Protein AF-A0A6D1ABX1-F1 (afdb_monomer_lite)

Secondary structure (DSSP, 8-state):
-HHHHHHHHTT--S---S--EETTEEGGGS-HHHHHHT-----SS----SS-HHHHHTTT-GGGHHHHHHHHHHTTTHHHHHHTT---

InterPro domains:
  IPR027417 P-loop containing nucleoside triphosphate hydrolase [G3DSA:3.40.50.300] (1-85)
  IPR027417 P-loop containing nucleoside triphosphate hydrolase [SSF52540] (1-71)

Radius of gyration: 17.38 Å; chains: 1; bounding box: 39×21×43 Å

Sequence (88 aa):
GKSTLLKLIKGDFDNYTGLYLINGINQKQINFEDLLNNTIYISSDIFIPNMKVIDFIIDNNKEKVNVLNQNIEKYGLINVINKANINM

Foldseek 3Di:
DVVVVVCVVLVVDPDDDDADDDVNHGPVPDPSVVVNVVDDDDDPPDDDDPDAPLCVVCVVDPVCSVVVVVVCVVVVCPVVCVVVVRDD

Structure (mmCIF, N/CA/C/O backbone):
data_AF-A0A6D1ABX1-F1
#
_entry.id   AF-A0A6D1ABX1-F1
#
loop_
_atom_site.group_PDB
_atom_site.id
_atom_site.type_symbol
_atom_site.label_atom_id
_atom_site.label_alt_id
_atom_site.label_comp_id
_atom_site.label_asym_id
_atom_site.label_entity_id
_atom_site.label_seq_id
_atom_site.pdbx_PDB_ins_code
_atom_site.Cartn_x
_atom_site.Cartn_y
_atom_site.Cartn_z
_atom_site.occupancy
_atom_site.B_iso_or_equiv
_atom_site.auth_seq_id
_atom_site.auth_comp_id
_atom_site.auth_asym_id
_atom_site.auth_atom_id
_atom_site.pdbx_PDB_model_num
ATOM 1 N N . GLY A 1 1 ? -19.422 -6.137 0.156 1.00 79.31 1 GLY A N 1
ATOM 2 C CA . GLY A 1 1 ? -18.907 -7.147 1.099 1.00 79.31 1 GLY A CA 1
ATOM 3 C C . GLY A 1 1 ? -17.436 -6.913 1.369 1.00 79.31 1 GLY A C 1
ATOM 4 O O . GLY A 1 1 ? -17.109 -6.050 2.166 1.00 79.31 1 GLY A O 1
ATOM 5 N N . LYS A 1 2 ? -16.549 -7.619 0.657 1.00 90.12 2 LYS A N 1
ATOM 6 C CA . LYS A 1 2 ? -15.088 -7.562 0.867 1.00 90.12 2 LYS A CA 1
ATOM 7 C C . LYS A 1 2 ? -14.477 -6.167 0.649 1.00 90.12 2 LYS A C 1
ATOM 9 O O . LYS A 1 2 ? -13.766 -5.668 1.507 1.00 90.12 2 LYS A O 1
ATOM 14 N N . SER A 1 3 ? -14.818 -5.508 -0.459 1.00 87.38 3 SER A N 1
ATOM 15 C CA . SER A 1 3 ? -14.371 -4.138 -0.753 1.00 87.38 3 SER A CA 1
ATOM 16 C C . SER A 1 3 ? -14.880 -3.118 0.269 1.00 87.38 3 SER A C 1
ATOM 18 O O . SER A 1 3 ? -14.148 -2.220 0.662 1.00 87.38 3 SER A O 1
ATOM 20 N N . THR A 1 4 ? -16.116 -3.280 0.744 1.00 88.38 4 THR A N 1
ATOM 21 C CA . THR A 1 4 ? -16.710 -2.446 1.800 1.00 88.38 4 THR A CA 1
ATOM 22 C C . THR A 1 4 ? -15.933 -2.558 3.111 1.00 88.38 4 THR A C 1
ATOM 24 O O . THR A 1 4 ? -15.677 -1.547 3.750 1.00 88.38 4 THR A O 1
ATOM 27 N N . LEU A 1 5 ? -15.511 -3.771 3.484 1.00 89.12 5 LEU A N 1
ATOM 28 C CA . LEU A 1 5 ? -14.684 -3.996 4.670 1.00 89.12 5 LEU A CA 1
ATOM 29 C C . LEU A 1 5 ? -13.301 -3.343 4.535 1.00 89.12 5 LEU A C 1
ATOM 31 O O . LEU A 1 5 ? -12.831 -2.721 5.477 1.00 89.12 5 LEU A O 1
ATOM 35 N N . LEU A 1 6 ? -12.665 -3.426 3.362 1.00 88.44 6 LEU A N 1
ATOM 36 C CA . LEU A 1 6 ? -11.386 -2.744 3.125 1.00 88.44 6 LEU A CA 1
ATOM 37 C C . LEU A 1 6 ? -11.523 -1.221 3.205 1.00 88.44 6 LEU A C 1
ATOM 39 O O . LEU A 1 6 ?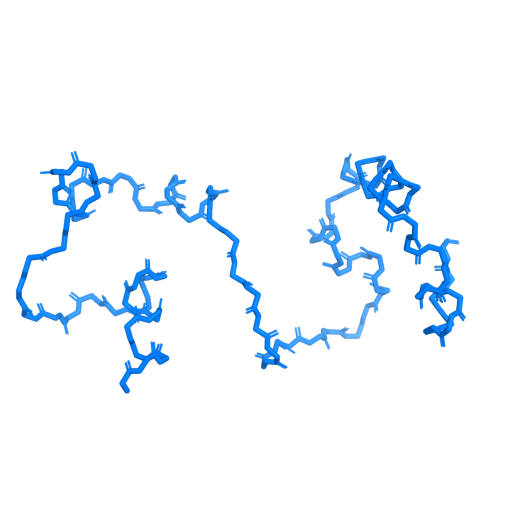 -10.672 -0.572 3.798 1.00 88.44 6 LEU A O 1
ATOM 43 N N . LYS A 1 7 ? -12.612 -0.662 2.669 1.00 85.75 7 LYS A N 1
ATOM 44 C CA . LYS A 1 7 ? -12.931 0.767 2.798 1.00 85.75 7 LYS A CA 1
ATOM 45 C C . LYS A 1 7 ? -13.160 1.180 4.253 1.00 85.75 7 LYS A C 1
ATOM 47 O O . LYS A 1 7 ? -12.728 2.254 4.642 1.00 85.75 7 LYS A O 1
ATOM 52 N N . LEU A 1 8 ? -13.765 0.314 5.069 1.00 87.81 8 LEU A N 1
ATOM 53 C CA . LEU A 1 8 ? -13.889 0.532 6.512 1.00 87.81 8 LEU A CA 1
ATOM 54 C C . LEU A 1 8 ? -12.516 0.548 7.206 1.00 87.81 8 LEU A C 1
ATOM 56 O O . LEU A 1 8 ? -12.249 1.445 7.993 1.00 87.81 8 LEU A O 1
ATOM 60 N N . ILE A 1 9 ? -11.632 -0.403 6.887 1.00 87.50 9 ILE A N 1
ATOM 61 C CA . ILE A 1 9 ? -10.271 -0.478 7.455 1.00 87.50 9 ILE A CA 1
ATOM 62 C C . ILE A 1 9 ? -9.422 0.727 7.019 1.00 87.50 9 ILE A C 1
ATOM 64 O O . ILE A 1 9 ? -8.688 1.290 7.823 1.00 87.50 9 ILE A O 1
ATOM 68 N N . LYS A 1 10 ? -9.566 1.153 5.760 1.00 84.50 10 LYS A N 1
ATOM 69 C CA . LYS A 1 10 ? -8.965 2.374 5.203 1.00 84.50 10 LYS A CA 1
ATOM 70 C C . LYS A 1 10 ? -9.579 3.662 5.779 1.00 84.50 10 LYS A C 1
ATOM 72 O O . LYS A 1 10 ? -9.048 4.731 5.524 1.00 84.50 10 LYS A O 1
ATOM 77 N N . GLY A 1 11 ? -10.679 3.563 6.531 1.00 81.81 11 GLY A N 1
ATOM 78 C CA . GLY A 1 11 ? -11.438 4.672 7.121 1.00 81.81 11 GLY A CA 1
ATOM 79 C C . GLY A 1 11 ? -12.116 5.604 6.123 1.00 81.81 11 GLY A C 1
ATOM 80 O O . GLY A 1 11 ? -12.295 6.780 6.401 1.00 81.81 11 GLY A O 1
ATOM 81 N N . ASP A 1 12 ? -12.574 5.067 4.993 1.00 82.88 12 ASP A N 1
ATOM 82 C CA . ASP A 1 12 ? -13.490 5.775 4.089 1.00 82.88 12 ASP A CA 1
ATOM 83 C C . ASP A 1 12 ? -14.934 5.837 4.664 1.00 82.88 12 ASP A C 1
ATOM 85 O O . ASP A 1 12 ? -15.835 6.385 4.028 1.00 82.88 12 ASP A O 1
ATOM 89 N N . PHE A 1 13 ? -15.187 5.241 5.842 1.00 83.62 13 PHE A N 1
ATOM 90 C CA . PHE A 1 13 ? -16.490 5.211 6.514 1.00 83.62 13 PHE A CA 1
ATOM 91 C C . PHE A 1 13 ? -16.381 5.514 8.014 1.00 83.62 13 PHE A C 1
ATOM 93 O O . PHE A 1 13 ? -15.827 4.716 8.768 1.00 83.62 13 PHE A O 1
ATOM 100 N N . ASP A 1 14 ? -17.052 6.575 8.463 1.00 75.50 14 ASP A N 1
ATOM 101 C CA . ASP A 1 14 ? -17.138 6.924 9.893 1.00 75.50 14 ASP A CA 1
ATOM 102 C C . ASP A 1 14 ? -18.389 6.355 10.584 1.00 75.50 14 ASP A C 1
ATOM 104 O O . ASP A 1 14 ? -18.429 6.153 11.802 1.00 75.50 14 ASP A O 1
ATOM 108 N N . ASN A 1 15 ? -19.418 6.049 9.790 1.00 80.38 15 ASN A N 1
ATOM 109 C CA . ASN A 1 15 ? -20.738 5.645 10.263 1.00 80.38 15 ASN A CA 1
ATOM 110 C C . ASN A 1 15 ? -20.941 4.138 10.096 1.00 80.38 15 ASN A C 1
ATOM 112 O O . ASN A 1 15 ? -21.537 3.671 9.126 1.00 80.38 15 ASN A O 1
ATOM 116 N N . TYR A 1 16 ? -20.445 3.375 11.064 1.00 87.19 16 TYR A N 1
ATOM 117 C CA . TYR A 1 16 ? -20.657 1.935 11.166 1.00 87.19 16 TYR A CA 1
ATOM 118 C C . TYR A 1 16 ? -21.086 1.550 12.583 1.00 87.19 16 TYR A C 1
ATOM 120 O O . TYR A 1 16 ? -20.760 2.218 13.566 1.00 87.19 16 TYR A O 1
ATOM 128 N N . THR A 1 17 ? -21.817 0.445 12.689 1.00 88.44 17 THR A N 1
ATOM 129 C CA . THR A 1 17 ? -22.193 -0.164 13.968 1.00 88.44 17 THR A CA 1
ATOM 130 C C . THR A 1 17 ? -21.249 -1.314 14.295 1.00 88.44 17 THR A C 1
ATOM 132 O O . THR A 1 17 ? -20.956 -2.131 13.423 1.00 88.44 17 THR A O 1
ATOM 135 N N . GLY A 1 18 ? -20.818 -1.414 15.553 1.00 88.56 18 GLY A N 1
ATOM 136 C CA . GLY A 1 18 ? -19.936 -2.480 16.034 1.00 88.56 18 GLY A CA 1
ATOM 137 C C . GLY A 1 18 ? -18.621 -1.956 16.607 1.00 88.56 18 GLY A C 1
ATOM 138 O O . GLY A 1 18 ? -18.454 -0.756 16.816 1.00 88.56 18 GLY A O 1
ATOM 139 N N . LEU A 1 19 ? -17.698 -2.879 16.883 1.00 89.56 19 LEU A N 1
ATOM 140 C CA . LEU A 1 19 ? -16.403 -2.591 17.492 1.00 89.56 19 LEU A CA 1
ATOM 141 C C . LEU A 1 19 ? -15.274 -2.926 16.514 1.00 89.56 19 LEU A C 1
ATOM 143 O O . LEU A 1 19 ? -15.152 -4.065 16.070 1.00 89.56 19 LEU A O 1
ATOM 147 N N . TYR A 1 20 ? -14.440 -1.933 16.213 1.00 88.88 20 TYR A N 1
ATOM 148 C CA . TYR A 1 20 ? -13.222 -2.087 15.425 1.00 88.88 20 TYR A CA 1
ATOM 149 C C . TYR A 1 20 ? -12.021 -1.799 16.326 1.00 88.88 20 TYR A C 1
ATOM 151 O O . TYR A 1 20 ? -11.842 -0.675 16.796 1.00 88.88 20 TYR A O 1
ATOM 159 N N . LEU A 1 21 ? -11.228 -2.839 16.594 1.00 90.94 21 LEU A N 1
ATOM 160 C CA . LEU A 1 21 ? -10.027 -2.755 17.416 1.00 90.94 21 LEU A CA 1
ATOM 161 C C . LEU A 1 21 ? -8.775 -2.967 16.565 1.00 90.94 21 LEU A C 1
ATOM 163 O O . LEU A 1 21 ? -8.722 -3.897 15.760 1.00 90.94 21 LEU A O 1
ATOM 167 N N . ILE A 1 22 ? -7.745 -2.166 16.812 1.00 88.88 22 ILE A N 1
ATOM 168 C CA . ILE A 1 22 ? -6.380 -2.400 16.339 1.00 88.88 22 ILE A CA 1
ATOM 169 C C . ILE A 1 22 ? -5.539 -2.633 17.589 1.00 88.88 22 ILE A C 1
ATOM 171 O O . ILE A 1 22 ? -5.494 -1.784 18.476 1.00 88.88 22 ILE A O 1
ATOM 175 N N . ASN A 1 23 ? -4.924 -3.813 17.704 1.00 90.19 23 ASN A N 1
ATOM 176 C CA . ASN A 1 23 ? -4.170 -4.220 18.898 1.00 90.19 23 ASN A CA 1
ATOM 177 C C . ASN A 1 23 ? -4.966 -4.070 20.212 1.00 90.19 23 ASN A C 1
ATOM 179 O O . ASN A 1 23 ? -4.425 -3.683 21.241 1.00 90.19 23 ASN A O 1
ATOM 183 N N . GLY A 1 24 ? -6.275 -4.342 20.171 1.00 93.12 24 GLY A N 1
ATOM 184 C CA . GLY A 1 24 ? -7.168 -4.220 21.330 1.00 93.12 24 GLY A CA 1
ATOM 185 C C . GLY A 1 24 ? -7.631 -2.793 21.651 1.00 93.12 24 GLY A C 1
ATOM 186 O O . GLY A 1 24 ? -8.517 -2.628 22.485 1.00 93.12 24 GLY A O 1
ATOM 187 N N . ILE A 1 25 ? -7.098 -1.774 20.973 1.00 91.94 25 ILE A N 1
ATOM 188 C CA . ILE A 1 25 ? -7.485 -0.369 21.141 1.00 91.94 25 ILE A CA 1
ATOM 189 C C . ILE A 1 25 ? -8.551 -0.0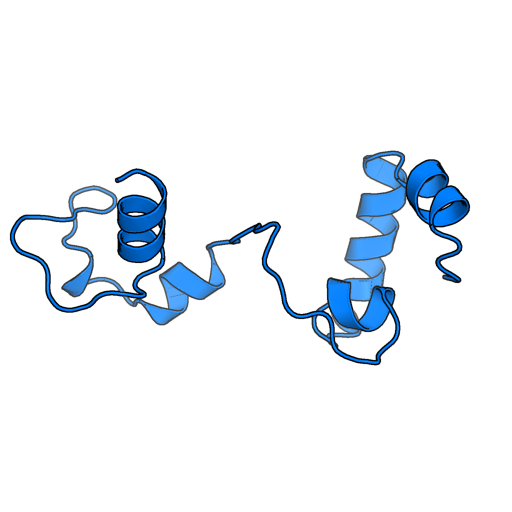25 20.105 1.00 91.94 25 ILE A C 1
ATOM 191 O O . ILE A 1 25 ? -8.436 -0.410 18.941 1.00 91.94 25 ILE A O 1
ATOM 195 N N . ASN A 1 26 ? -9.597 0.695 20.508 1.00 89.75 26 ASN A N 1
ATOM 196 C CA . ASN A 1 26 ? -10.629 1.134 19.574 1.00 89.75 26 ASN A CA 1
ATOM 197 C C . ASN A 1 26 ? -10.015 2.069 18.526 1.00 89.75 26 ASN A C 1
ATOM 199 O O . ASN A 1 26 ? -9.348 3.034 18.893 1.00 89.75 26 ASN A O 1
ATOM 203 N N . GLN A 1 27 ? -10.258 1.818 17.236 1.00 87.25 27 GLN A N 1
ATOM 204 C CA . GLN A 1 27 ? -9.693 2.644 16.164 1.00 87.25 27 GLN A CA 1
ATOM 205 C C . GLN A 1 27 ? -10.033 4.133 16.326 1.00 87.25 27 GLN A C 1
ATOM 207 O O . GLN A 1 27 ? -9.192 4.971 16.018 1.00 87.25 27 GLN A O 1
ATOM 212 N N . LYS A 1 28 ? -11.199 4.472 16.894 1.00 85.38 28 LYS A N 1
ATOM 213 C CA . LYS A 1 28 ? -11.603 5.868 17.140 1.00 85.38 28 LYS A CA 1
ATOM 214 C C . LYS A 1 28 ? -10.724 6.594 18.168 1.00 85.38 28 LYS A C 1
ATOM 216 O O . LYS A 1 28 ? -10.841 7.804 18.316 1.00 85.38 28 LYS A O 1
ATOM 221 N N . GLN A 1 29 ? -9.895 5.861 18.913 1.00 89.12 29 GLN A N 1
ATOM 222 C CA . GLN A 1 29 ? -8.952 6.388 19.907 1.00 89.12 29 GLN A CA 1
ATOM 223 C C . GLN A 1 29 ? -7.515 6.472 19.373 1.00 89.12 29 GLN A C 1
ATOM 225 O O . GLN A 1 29 ? -6.637 6.985 20.062 1.00 89.12 29 GLN A O 1
ATOM 230 N N . ILE A 1 30 ? -7.258 5.941 18.178 1.00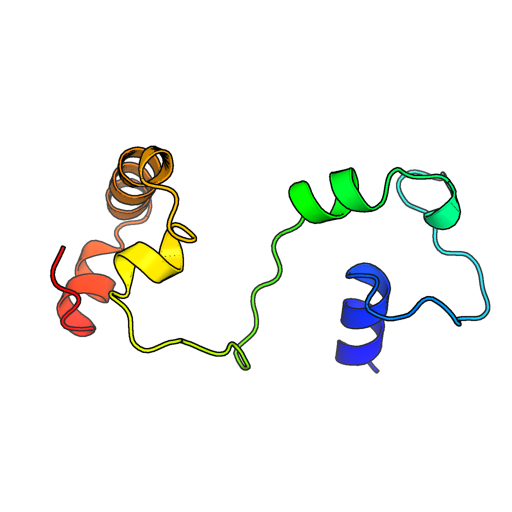 88.12 30 ILE A N 1
ATOM 231 C CA . ILE A 1 30 ? -5.939 5.945 17.549 1.00 88.12 30 ILE A CA 1
ATOM 232 C C . ILE A 1 30 ? -5.803 7.220 16.717 1.00 88.12 30 ILE A C 1
ATOM 234 O O . ILE A 1 30 ? -6.784 7.693 16.142 1.00 88.12 30 ILE A O 1
ATOM 238 N N . ASN A 1 31 ? -4.587 7.768 16.623 1.00 88.00 31 ASN A N 1
ATOM 239 C CA . ASN A 1 31 ? -4.307 8.816 15.650 1.00 88.00 31 ASN A CA 1
ATOM 240 C C . ASN A 1 31 ? -4.481 8.244 14.237 1.00 88.00 31 ASN A C 1
ATOM 242 O O . ASN A 1 31 ? -3.655 7.471 13.746 1.00 88.00 31 ASN A O 1
ATOM 246 N N . PHE A 1 32 ? -5.597 8.595 13.608 1.00 82.44 32 PHE A N 1
ATOM 247 C CA . PHE A 1 32 ? -5.971 8.028 12.326 1.00 82.44 32 PHE A CA 1
ATOM 248 C C . PHE A 1 32 ? -5.031 8.469 11.197 1.00 82.44 32 PHE A C 1
ATOM 250 O O . PHE A 1 32 ? -4.749 7.683 10.297 1.00 82.44 32 PHE A O 1
ATOM 257 N N . GLU A 1 33 ? -4.479 9.679 11.284 1.00 86.69 33 GLU A N 1
ATOM 258 C CA . GLU A 1 33 ? -3.486 10.173 10.329 1.00 86.69 33 GLU A CA 1
ATOM 259 C C . GLU A 1 33 ? -2.202 9.335 10.386 1.00 86.69 33 GLU A C 1
ATOM 261 O O . GLU A 1 33 ? -1.715 8.877 9.354 1.00 86.69 33 GLU A O 1
ATOM 266 N N . ASP A 1 34 ? -1.716 9.023 11.591 1.00 88.75 34 ASP A N 1
ATOM 267 C CA . ASP A 1 34 ? -0.560 8.135 11.767 1.00 88.75 34 ASP A CA 1
ATOM 268 C C . ASP A 1 34 ? -0.840 6.731 11.222 1.00 88.75 34 ASP A C 1
ATOM 270 O O . ASP A 1 34 ? 0.020 6.134 10.572 1.00 88.75 34 ASP A O 1
ATOM 274 N N . LEU A 1 35 ? -2.042 6.192 11.445 1.00 87.50 35 LEU A N 1
ATOM 275 C CA . LEU A 1 35 ? -2.428 4.890 10.899 1.00 87.50 35 LEU A CA 1
ATOM 276 C C . LEU A 1 35 ? -2.387 4.895 9.364 1.00 87.50 35 LEU A C 1
ATOM 278 O O . LEU A 1 35 ? -1.840 3.965 8.765 1.00 87.50 35 LEU A O 1
ATOM 282 N N . LEU A 1 36 ? -2.942 5.932 8.734 1.00 85.88 36 LEU A N 1
ATOM 283 C CA . LEU A 1 36 ? -2.948 6.071 7.279 1.00 85.88 36 LEU A CA 1
ATOM 284 C C . LEU A 1 36 ? -1.538 6.249 6.714 1.00 85.88 36 LEU A C 1
ATOM 286 O O . LEU A 1 36 ? -1.197 5.584 5.740 1.00 85.88 36 LEU A O 1
ATOM 290 N N . ASN A 1 37 ? -0.692 7.050 7.363 1.00 87.62 37 ASN A N 1
ATOM 291 C CA . ASN A 1 37 ? 0.706 7.238 6.964 1.00 87.62 37 ASN A CA 1
ATOM 292 C C . ASN A 1 37 ? 1.523 5.935 7.010 1.00 87.62 37 ASN A C 1
ATOM 294 O O . ASN A 1 37 ? 2.518 5.798 6.298 1.00 87.62 37 ASN A O 1
ATOM 298 N N . ASN A 1 38 ? 1.089 4.962 7.816 1.00 88.38 38 ASN A N 1
ATOM 299 C CA . ASN A 1 38 ? 1.710 3.643 7.936 1.00 88.38 38 ASN A CA 1
ATOM 300 C C . ASN A 1 38 ? 0.969 2.538 7.157 1.00 88.38 38 ASN A C 1
ATOM 302 O O . ASN A 1 38 ? 1.349 1.368 7.240 1.00 88.38 38 ASN A O 1
ATOM 306 N N . THR A 1 39 ? -0.068 2.881 6.388 1.00 87.88 39 THR A N 1
ATOM 307 C CA . THR A 1 39 ? -0.882 1.922 5.631 1.00 87.88 39 THR A CA 1
ATOM 308 C C . THR A 1 39 ? -0.792 2.202 4.134 1.00 87.88 39 THR A C 1
ATOM 310 O O . THR A 1 39 ? -1.043 3.309 3.675 1.00 87.88 39 THR A O 1
ATOM 313 N N . ILE A 1 40 ? -0.497 1.172 3.336 1.00 88.75 40 ILE A N 1
ATOM 314 C CA . ILE A 1 40 ? -0.486 1.271 1.870 1.00 88.75 40 ILE A CA 1
ATOM 315 C C . ILE A 1 40 ? -1.735 0.593 1.310 1.00 88.75 40 ILE A C 1
ATOM 317 O O . ILE A 1 40 ? -2.024 -0.562 1.627 1.00 88.75 40 ILE A O 1
ATOM 321 N N . TYR A 1 41 ? -2.452 1.295 0.433 1.00 86.12 41 TYR A N 1
ATOM 322 C CA . TYR A 1 41 ? -3.599 0.759 -0.293 1.00 86.12 41 TYR A CA 1
ATOM 323 C C . TYR A 1 41 ? -3.278 0.625 -1.783 1.00 86.12 41 TYR A C 1
ATOM 325 O O . TYR A 1 41 ? -3.049 1.618 -2.467 1.00 86.12 41 TYR A O 1
ATOM 333 N N . ILE A 1 42 ? -3.285 -0.609 -2.290 1.00 87.00 42 ILE A N 1
ATOM 334 C CA . ILE A 1 42 ? -3.060 -0.914 -3.707 1.00 87.00 42 ILE A CA 1
ATOM 335 C C . ILE A 1 42 ? -4.399 -1.317 -4.323 1.00 87.00 42 ILE A C 1
ATOM 337 O O . ILE A 1 42 ? -5.020 -2.291 -3.901 1.00 87.00 42 ILE A O 1
ATOM 341 N N . SER A 1 43 ? -4.838 -0.563 -5.327 1.00 84.38 43 SER A N 1
ATOM 342 C CA . SER A 1 43 ? -6.091 -0.778 -6.052 1.00 84.38 43 SER A CA 1
ATOM 343 C C . SER A 1 43 ? -5.825 -0.826 -7.552 1.00 84.38 43 SER A C 1
ATOM 345 O O . SER A 1 43 ? -4.878 -0.221 -8.042 1.00 84.38 43 SER A O 1
ATOM 347 N N . SER A 1 44 ? -6.672 -1.530 -8.298 1.00 83.50 44 SER A N 1
ATOM 348 C CA . SER A 1 44 ? -6.691 -1.449 -9.763 1.00 83.50 44 SER A CA 1
ATOM 349 C C . SER A 1 44 ? -7.414 -0.197 -10.273 1.00 83.50 44 SER A C 1
ATOM 351 O O . SER A 1 44 ? -7.247 0.177 -11.425 1.00 83.50 44 SER A O 1
ATOM 353 N N . ASP A 1 45 ? -8.224 0.435 -9.422 1.00 84.06 45 ASP A N 1
ATOM 354 C CA . ASP A 1 45 ? -9.054 1.605 -9.736 1.00 84.06 45 ASP A CA 1
ATOM 355 C C . ASP A 1 45 ? -8.379 2.901 -9.255 1.00 84.06 45 ASP A C 1
ATOM 357 O O . ASP A 1 45 ? -8.923 3.652 -8.446 1.00 84.06 45 ASP A O 1
ATOM 361 N N . ILE A 1 46 ? -7.115 3.091 -9.640 1.00 85.88 46 ILE A N 1
ATOM 362 C CA . ILE A 1 46 ? -6.327 4.270 -9.262 1.00 85.88 46 ILE A CA 1
ATOM 363 C C . ILE A 1 46 ? -6.363 5.280 -10.408 1.00 85.88 46 ILE A C 1
ATOM 365 O O . ILE A 1 46 ? -6.123 4.936 -11.565 1.00 85.88 46 ILE A O 1
ATOM 369 N N . PHE A 1 47 ? -6.616 6.545 -10.074 1.00 88.56 47 PHE A N 1
ATOM 370 C CA . PHE A 1 47 ? -6.460 7.648 -11.011 1.00 88.56 47 PHE A CA 1
ATOM 371 C C . PHE A 1 47 ? -4.973 7.938 -11.238 1.00 88.56 47 PHE A C 1
ATOM 373 O O . PHE A 1 47 ? -4.255 8.279 -10.299 1.00 88.56 47 PHE A O 1
ATOM 380 N N . ILE A 1 48 ? -4.527 7.829 -12.490 1.00 87.50 48 ILE A N 1
ATOM 381 C CA . ILE A 1 48 ? -3.165 8.176 -12.898 1.00 87.50 48 ILE A CA 1
ATOM 382 C C . ILE A 1 48 ? -3.225 9.528 -13.628 1.00 87.50 48 ILE A C 1
ATOM 384 O O . ILE A 1 48 ? -3.735 9.588 -14.750 1.00 87.50 48 ILE A O 1
ATOM 388 N N . PRO A 1 49 ? -2.755 10.625 -13.011 1.00 89.62 49 PRO A N 1
ATOM 389 C CA . PRO A 1 49 ? -2.705 11.933 -13.656 1.00 89.62 49 PRO A CA 1
ATOM 390 C C . PRO A 1 49 ? -1.713 11.954 -14.828 1.00 89.62 49 PRO A C 1
ATOM 392 O O . PRO A 1 49 ? -0.821 11.113 -14.927 1.00 89.62 49 PRO A O 1
ATOM 395 N N . ASN A 1 50 ? -1.832 12.959 -15.702 1.00 90.94 50 ASN A N 1
ATOM 396 C CA . ASN A 1 50 ? -0.890 13.182 -16.802 1.00 90.94 50 ASN A CA 1
ATOM 397 C C . ASN A 1 50 ? 0.465 13.701 -16.277 1.00 90.94 50 ASN A C 1
ATOM 399 O O . ASN A 1 50 ? 0.749 14.898 -16.321 1.00 90.94 50 ASN A O 1
ATOM 403 N N . MET A 1 51 ? 1.276 12.796 -15.736 1.00 91.81 51 MET A N 1
ATOM 404 C CA . MET A 1 51 ? 2.623 13.037 -15.216 1.00 91.81 51 MET A CA 1
ATOM 405 C C . MET A 1 51 ? 3.539 11.853 -15.543 1.00 91.81 51 MET A C 1
ATOM 407 O O . MET A 1 51 ? 3.087 10.825 -16.053 1.00 91.81 51 MET A O 1
ATOM 411 N N . LYS A 1 52 ? 4.838 11.974 -15.251 1.00 89.06 52 LYS A N 1
ATOM 412 C CA . LYS A 1 52 ? 5.759 10.846 -15.425 1.00 89.06 52 LYS A CA 1
ATOM 413 C C . LYS A 1 52 ? 5.404 9.732 -14.443 1.00 89.06 52 LYS A C 1
ATOM 415 O O . LYS A 1 52 ? 5.091 9.989 -13.285 1.00 89.06 52 LYS A O 1
ATOM 420 N N . VAL A 1 53 ? 5.535 8.486 -14.891 1.00 89.06 53 VAL A N 1
ATOM 421 C CA . VAL A 1 53 ? 5.236 7.306 -14.064 1.00 89.06 53 VAL A CA 1
ATOM 422 C C . VAL A 1 53 ? 6.099 7.269 -12.799 1.00 89.06 53 VAL A C 1
ATOM 424 O O . VAL A 1 53 ? 5.604 6.918 -11.735 1.00 89.06 53 VAL A O 1
ATOM 427 N N . ILE A 1 54 ? 7.364 7.687 -12.888 1.00 89.38 54 ILE A N 1
ATOM 428 C CA . ILE A 1 54 ? 8.248 7.7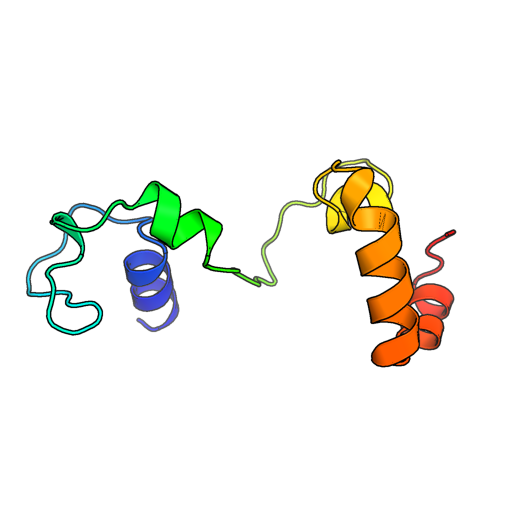78 -11.717 1.00 89.38 54 ILE A CA 1
ATOM 429 C C . ILE A 1 54 ? 7.725 8.796 -10.713 1.00 89.38 54 ILE A C 1
ATOM 431 O O . ILE A 1 54 ? 7.609 8.458 -9.540 1.00 89.38 54 ILE A O 1
ATOM 435 N N . ASP A 1 55 ? 7.369 9.998 -11.177 1.00 91.06 55 ASP A N 1
ATOM 436 C CA . ASP A 1 55 ? 6.835 11.061 -10.322 1.00 91.06 55 ASP A CA 1
ATOM 437 C C . ASP A 1 55 ? 5.551 10.599 -9.618 1.00 91.06 55 ASP A C 1
ATOM 439 O O . ASP A 1 55 ? 5.357 10.889 -8.441 1.00 91.06 55 ASP A O 1
ATOM 443 N N . PHE A 1 56 ? 4.721 9.805 -10.298 1.00 91.69 56 PHE A N 1
ATOM 444 C CA . PHE A 1 56 ? 3.540 9.187 -9.702 1.00 91.69 56 PHE A CA 1
ATOM 445 C C . PHE A 1 56 ? 3.891 8.144 -8.627 1.00 91.69 56 PHE A C 1
ATOM 447 O O . PHE A 1 56 ? 3.340 8.179 -7.531 1.00 91.69 56 PHE A O 1
ATOM 454 N N . ILE A 1 57 ? 4.831 7.232 -8.904 1.00 90.38 57 ILE A N 1
ATOM 455 C CA . ILE A 1 57 ? 5.240 6.172 -7.961 1.00 90.38 57 ILE A CA 1
ATOM 456 C C . ILE A 1 57 ? 5.856 6.757 -6.685 1.00 90.38 57 ILE A C 1
ATOM 458 O O . ILE A 1 57 ? 5.615 6.244 -5.591 1.00 90.38 57 ILE A O 1
ATOM 462 N N . ILE A 1 58 ? 6.663 7.813 -6.811 1.00 92.69 58 ILE A N 1
ATOM 463 C CA . ILE A 1 58 ? 7.297 8.470 -5.660 1.00 92.69 58 ILE A CA 1
ATOM 464 C C . ILE A 1 58 ? 6.377 9.483 -4.971 1.00 92.69 58 ILE A C 1
ATOM 466 O O . ILE A 1 58 ? 6.816 10.122 -4.015 1.00 92.69 58 ILE A O 1
ATOM 470 N N . ASP A 1 59 ? 5.135 9.642 -5.440 1.00 90.50 59 ASP A N 1
ATOM 471 C CA . ASP A 1 59 ? 4.183 10.650 -4.961 1.00 90.50 59 ASP A CA 1
ATOM 472 C C . ASP A 1 59 ? 4.793 12.066 -4.970 1.00 90.50 59 ASP A C 1
ATOM 474 O O . ASP A 1 59 ? 4.764 12.813 -3.994 1.00 90.50 59 ASP A O 1
ATOM 478 N N . ASN A 1 60 ? 5.481 12.389 -6.070 1.00 90.06 60 ASN A N 1
ATOM 479 C CA . ASN A 1 60 ? 6.234 13.625 -6.294 1.00 90.06 60 ASN A CA 1
ATOM 480 C C . ASN A 1 60 ? 7.314 13.938 -5.226 1.00 90.06 60 ASN A C 1
ATOM 482 O O . ASN A 1 60 ? 7.855 15.046 -5.178 1.00 90.06 60 ASN A O 1
ATOM 486 N N . ASN A 1 61 ? 7.673 12.965 -4.381 1.00 93.31 61 ASN A N 1
ATOM 487 C CA . ASN A 1 61 ? 8.719 13.098 -3.376 1.00 93.31 61 ASN A CA 1
ATOM 488 C C . ASN A 1 61 ? 10.074 12.627 -3.931 1.00 93.31 61 ASN A C 1
ATOM 490 O O . ASN A 1 61 ? 10.389 11.435 -3.963 1.00 93.31 61 ASN A O 1
ATOM 494 N N . LYS A 1 62 ? 10.915 13.594 -4.311 1.00 91.31 62 LYS A N 1
ATOM 495 C CA . LYS A 1 62 ? 12.242 13.348 -4.899 1.00 91.31 62 LYS A CA 1
ATOM 496 C C . LYS A 1 62 ? 13.212 12.605 -3.977 1.00 91.31 62 LYS A C 1
ATOM 498 O O . LYS A 1 62 ? 14.109 11.931 -4.476 1.00 91.31 62 LYS A O 1
ATOM 503 N N . GLU A 1 63 ? 13.030 12.666 -2.659 1.00 92.69 63 GLU A N 1
ATOM 504 C CA . GLU A 1 63 ? 13.877 11.933 -1.706 1.00 92.69 63 GLU A CA 1
ATOM 505 C C . GLU A 1 63 ? 13.677 10.413 -1.827 1.00 92.69 63 GLU A C 1
ATOM 507 O O . GLU A 1 63 ? 14.587 9.631 -1.543 1.00 92.69 63 GLU A O 1
ATOM 512 N N . LYS A 1 64 ? 12.513 9.978 -2.330 1.00 93.31 64 LYS A N 1
ATOM 513 C CA . LYS A 1 64 ? 12.181 8.560 -2.524 1.00 93.31 64 LYS A CA 1
ATOM 514 C C . LYS A 1 64 ? 12.756 7.958 -3.808 1.00 93.31 64 LYS A C 1
ATOM 516 O O . LYS A 1 64 ? 12.683 6.742 -3.966 1.00 93.31 64 LYS A O 1
ATOM 521 N N . VAL A 1 65 ? 13.364 8.745 -4.702 1.00 93.00 65 VAL A N 1
ATOM 522 C CA . VAL A 1 65 ? 13.942 8.231 -5.964 1.00 93.00 65 VAL A CA 1
ATOM 523 C C . VAL A 1 65 ? 15.023 7.184 -5.694 1.00 93.00 65 VAL A C 1
ATOM 525 O O . VAL A 1 65 ? 15.025 6.119 -6.306 1.00 93.00 65 VAL A O 1
ATOM 528 N N . ASN A 1 66 ? 15.898 7.437 -4.719 1.00 92.94 66 ASN A N 1
ATOM 529 C CA . ASN A 1 66 ? 16.947 6.485 -4.351 1.00 92.94 66 ASN A CA 1
ATOM 530 C C . ASN A 1 66 ? 16.357 5.171 -3.820 1.00 92.94 66 ASN A C 1
ATOM 532 O O . ASN A 1 66 ? 16.817 4.092 -4.187 1.00 92.94 66 ASN A O 1
ATOM 536 N N . VAL A 1 67 ? 15.302 5.260 -3.004 1.00 94.31 67 VAL A N 1
ATOM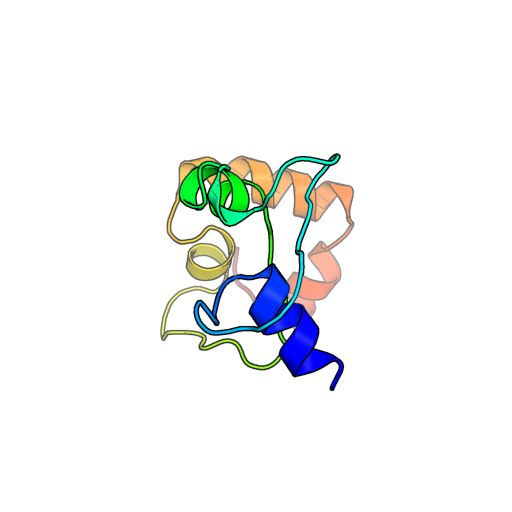 537 C CA . VAL A 1 67 ? 14.587 4.092 -2.466 1.00 94.31 67 VAL A CA 1
ATOM 538 C C . VAL A 1 67 ? 13.896 3.314 -3.588 1.00 94.31 67 VAL A C 1
ATOM 540 O O . VAL A 1 67 ? 13.920 2.083 -3.594 1.00 94.31 67 VAL A O 1
ATOM 543 N N . LEU A 1 68 ? 13.309 4.011 -4.563 1.00 93.06 68 LEU A N 1
ATOM 544 C CA . LEU A 1 68 ? 12.706 3.388 -5.737 1.00 93.06 68 LEU A CA 1
ATOM 545 C C . LEU A 1 68 ? 13.751 2.611 -6.547 1.00 93.06 68 LEU A C 1
ATOM 547 O O . LEU A 1 68 ? 13.536 1.432 -6.814 1.00 93.06 68 LEU A O 1
ATOM 551 N N . ASN A 1 69 ? 14.895 3.223 -6.863 1.00 91.44 69 ASN A N 1
ATOM 552 C CA . ASN A 1 69 ? 15.968 2.571 -7.622 1.00 91.44 69 ASN A CA 1
ATOM 553 C C . ASN A 1 69 ? 16.496 1.318 -6.907 1.00 91.44 69 ASN A C 1
ATOM 555 O O . ASN A 1 69 ? 16.593 0.253 -7.515 1.00 91.44 69 ASN A O 1
ATOM 559 N N . GLN A 1 70 ? 16.724 1.408 -5.593 1.00 94.50 70 GLN A N 1
ATOM 560 C CA . GLN A 1 70 ? 17.120 0.256 -4.775 1.00 94.50 70 GLN A CA 1
ATOM 561 C C . GLN A 1 70 ? 16.079 -0.870 -4.820 1.00 94.50 70 GLN A C 1
ATOM 563 O O . GLN A 1 70 ? 16.433 -2.044 -4.912 1.00 94.50 70 GLN A O 1
ATOM 568 N N . ASN A 1 71 ? 14.788 -0.534 -4.780 1.00 93.44 71 ASN A N 1
ATOM 569 C CA . ASN A 1 71 ? 13.717 -1.525 -4.864 1.00 93.44 71 ASN A CA 1
ATOM 570 C C . ASN A 1 71 ? 13.588 -2.132 -6.270 1.00 93.44 71 ASN A C 1
ATOM 572 O O . ASN A 1 71 ? 13.306 -3.324 -6.387 1.00 93.44 71 ASN A O 1
ATOM 576 N N . ILE A 1 72 ? 13.821 -1.354 -7.330 1.00 93.25 72 ILE A N 1
ATOM 577 C CA . ILE A 1 72 ? 13.818 -1.855 -8.710 1.00 93.25 72 ILE A CA 1
ATOM 578 C C . ILE A 1 72 ? 14.888 -2.929 -8.888 1.00 93.25 72 ILE A C 1
ATOM 580 O O . ILE A 1 72 ? 14.593 -3.995 -9.434 1.00 93.25 72 ILE A O 1
ATOM 584 N N . GLU A 1 73 ? 16.098 -2.674 -8.393 1.00 92.94 73 GLU A N 1
ATOM 585 C CA . GLU A 1 73 ? 17.193 -3.644 -8.415 1.00 92.94 73 GLU A CA 1
ATOM 586 C C . GLU A 1 73 ? 16.874 -4.856 -7.536 1.00 92.94 73 GLU A C 1
ATOM 588 O O . GLU A 1 73 ? 16.897 -5.993 -8.012 1.00 92.94 73 GLU A O 1
ATOM 593 N N . LYS A 1 74 ? 16.492 -4.618 -6.274 1.00 96.38 74 LYS A N 1
ATOM 594 C CA . LYS A 1 74 ? 16.214 -5.668 -5.283 1.00 96.38 74 LYS A CA 1
ATOM 595 C C . LYS A 1 74 ? 15.132 -6.649 -5.735 1.00 96.38 74 LYS A C 1
ATOM 597 O O . LYS A 1 74 ? 15.254 -7.845 -5.479 1.00 96.38 74 LYS A O 1
ATOM 602 N N . TYR A 1 75 ? 14.071 -6.156 -6.370 1.00 95.25 75 TYR A N 1
ATOM 603 C CA . TYR A 1 75 ? 12.935 -6.975 -6.805 1.00 95.25 75 TYR A CA 1
ATOM 604 C C . TYR A 1 75 ? 12.974 -7.323 -8.302 1.00 95.25 75 TYR A C 1
ATOM 606 O O . TYR A 1 75 ? 12.012 -7.889 -8.819 1.00 95.25 75 TYR A O 1
ATOM 614 N N . GLY A 1 76 ? 14.066 -7.007 -9.011 1.00 93.00 76 GLY A N 1
ATOM 615 C CA . GLY A 1 76 ? 14.240 -7.362 -10.424 1.00 93.00 76 GLY A CA 1
ATOM 616 C C . GLY A 1 76 ? 13.210 -6.721 -11.365 1.00 93.00 76 GLY A C 1
ATOM 617 O O . GLY A 1 76 ? 12.824 -7.322 -12.371 1.00 93.00 76 GLY A O 1
ATOM 618 N N . LEU A 1 77 ? 12.750 -5.504 -11.059 1.00 92.31 77 LEU A N 1
ATOM 619 C CA . LEU A 1 77 ? 11.660 -4.831 -11.782 1.00 92.31 77 LEU A CA 1
ATOM 620 C C . LEU A 1 77 ? 12.092 -4.219 -13.123 1.00 92.31 77 LEU A C 1
ATOM 622 O O . LEU A 1 77 ? 11.245 -3.733 -13.873 1.00 92.31 77 LEU A O 1
ATOM 626 N N . ILE A 1 78 ? 13.381 -4.291 -13.467 1.00 90.50 78 ILE A N 1
ATOM 627 C CA . ILE A 1 78 ? 13.934 -3.721 -14.704 1.00 90.50 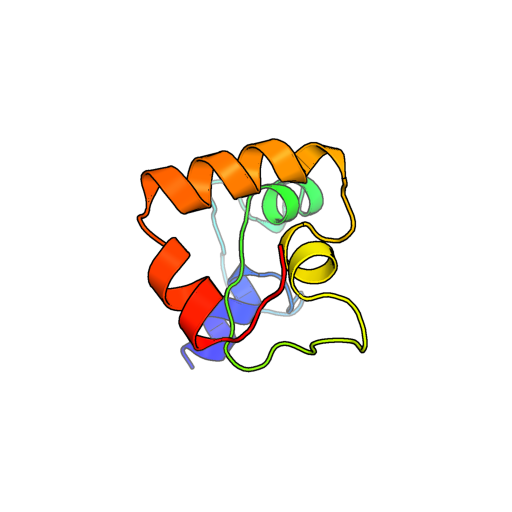78 ILE A CA 1
ATOM 628 C C . ILE A 1 78 ? 13.190 -4.217 -15.955 1.00 90.50 78 ILE A C 1
ATOM 630 O O . ILE A 1 78 ? 12.879 -3.447 -16.859 1.00 90.50 78 ILE A O 1
ATOM 634 N N . ASN A 1 79 ? 12.803 -5.496 -15.971 1.00 89.62 79 ASN A N 1
ATOM 635 C CA . ASN A 1 79 ? 12.086 -6.098 -17.093 1.00 89.62 79 ASN A CA 1
ATOM 636 C C . ASN A 1 79 ? 10.664 -5.543 -17.244 1.00 89.62 79 ASN A C 1
ATOM 638 O O . ASN A 1 79 ? 10.157 -5.454 -18.360 1.00 89.62 79 ASN A O 1
ATOM 642 N N . VAL A 1 80 ? 10.014 -5.187 -16.134 1.00 89.75 80 VAL A N 1
ATOM 643 C CA . VAL A 1 80 ? 8.668 -4.597 -16.139 1.00 89.75 80 VAL A CA 1
ATOM 644 C C . VAL A 1 80 ? 8.737 -3.163 -16.651 1.00 89.75 80 VAL A C 1
ATOM 646 O O . VAL A 1 80 ? 7.951 -2.795 -17.519 1.00 89.75 80 VAL A O 1
ATOM 649 N N . ILE A 1 81 ? 9.720 -2.394 -16.181 1.00 88.56 81 ILE A N 1
ATOM 650 C CA . ILE A 1 81 ? 9.965 -1.008 -16.603 1.00 88.56 81 ILE A CA 1
ATOM 651 C C . ILE A 1 81 ? 10.234 -0.943 -18.107 1.00 88.56 81 ILE A C 1
ATOM 653 O O . ILE A 1 81 ? 9.573 -0.185 -18.817 1.00 88.56 81 ILE A O 1
ATOM 657 N N . ASN A 1 82 ? 11.123 -1.810 -18.601 1.00 87.94 82 ASN A N 1
ATOM 658 C CA . ASN A 1 82 ? 11.459 -1.886 -20.021 1.00 87.94 82 ASN A CA 1
ATOM 659 C C . ASN A 1 82 ? 10.242 -2.274 -20.874 1.00 87.94 82 ASN A C 1
ATOM 661 O O . ASN A 1 82 ? 10.000 -1.665 -21.909 1.00 87.94 82 ASN A O 1
ATOM 665 N N . LYS A 1 83 ? 9.436 -3.253 -20.434 1.00 91.19 83 LYS A N 1
ATOM 666 C CA . LYS A 1 83 ? 8.203 -3.648 -21.143 1.00 91.19 83 LYS A CA 1
ATOM 667 C C . LYS A 1 83 ? 7.148 -2.547 -21.163 1.00 91.19 83 LYS A C 1
ATOM 669 O O . LYS A 1 83 ? 6.383 -2.459 -22.117 1.00 91.19 83 LYS A O 1
ATOM 674 N N . ALA A 1 84 ? 7.089 -1.743 -20.109 1.00 85.88 84 ALA A N 1
ATOM 675 C CA . ALA A 1 84 ? 6.146 -0.643 -19.985 1.00 85.88 84 ALA A CA 1
ATOM 676 C C . ALA A 1 84 ? 6.613 0.638 -20.704 1.00 85.88 84 ALA A C 1
ATOM 678 O O . ALA A 1 84 ? 5.887 1.628 -20.674 1.00 85.88 84 ALA A O 1
ATOM 679 N N . ASN A 1 85 ? 7.793 0.633 -21.347 1.00 83.50 85 ASN A N 1
ATOM 680 C CA . ASN A 1 85 ? 8.422 1.814 -21.954 1.00 83.50 85 ASN A CA 1
ATOM 681 C C . ASN A 1 85 ? 8.503 3.010 -20.987 1.00 83.50 85 ASN A C 1
ATOM 683 O O . ASN A 1 85 ? 8.315 4.165 -21.376 1.00 83.50 85 ASN A O 1
ATOM 687 N N . ILE A 1 86 ? 8.756 2.731 -19.706 1.00 80.94 86 ILE A N 1
ATOM 688 C CA . ILE A 1 86 ? 8.943 3.770 -18.697 1.00 80.94 86 ILE A CA 1
ATOM 689 C C . ILE A 1 86 ? 10.398 4.225 -18.784 1.00 80.94 86 ILE A C 1
ATOM 691 O O . ILE A 1 86 ? 11.305 3.499 -18.386 1.00 80.94 86 ILE A O 1
ATOM 695 N N . ASN A 1 87 ? 10.618 5.428 -19.312 1.00 67.81 87 ASN A N 1
ATOM 696 C CA . ASN A 1 87 ? 11.939 6.049 -19.293 1.00 67.81 87 ASN A CA 1
ATOM 697 C C . ASN A 1 87 ? 12.286 6.428 -17.850 1.00 67.81 87 ASN A C 1
ATOM 699 O O . ASN A 1 87 ? 11.561 7.223 -17.242 1.00 67.81 87 ASN A O 1
ATOM 703 N N . MET A 1 88 ? 13.366 5.837 -17.332 1.00 63.47 88 MET A N 1
ATOM 704 C CA . MET A 1 88 ? 13.957 6.225 -16.052 1.00 63.47 88 MET A CA 1
ATOM 705 C C . MET A 1 88 ? 14.764 7.512 -16.149 1.00 63.47 88 MET A C 1
ATOM 707 O O . MET A 1 88 ? 15.439 7.701 -17.185 1.00 63.47 88 MET A O 1
#

pLDDT: mean 88.19, std 5.08, range [63.47, 96.38]

Organism: Escherichia coli (NCBI:txid562)